Protein AF-A0A7L7LFK6-F1 (afdb_monomer_lite)

pLDDT: mean 87.59, std 14.49, range [43.0, 97.12]

Foldseek 3Di:
DDLVVLCVVQQCLLPFKQFQLVKDWDFPPPPDDDDDDDDDRPTAIDGPSLVVSLVVSCVVDDPPPPLNNLLSVLLSVVVRVVCVVCVVVVRGMDTSVVDDSVSSVVSSVVSD

Structure (mmCIF, N/CA/C/O backbone):
data_AF-A0A7L7LFK6-F1
#
_entry.id   AF-A0A7L7LFK6-F1
#
loop_
_atom_site.group_PDB
_atom_site.id
_atom_site.type_symbol
_atom_site.label_atom_id
_atom_site.label_alt_id
_atom_site.label_comp_id
_atom_site.label_asym_id
_atom_site.label_entity_id
_atom_site.label_seq_id
_atom_site.pdbx_PDB_ins_code
_atom_site.Cartn_x
_atom_site.Cartn_y
_atom_site.Cartn_z
_atom_site.occupancy
_atom_site.B_iso_or_equiv
_atom_site.auth_seq_id
_atom_site.auth_comp_id
_atom_site.auth_asym_id
_atom_site.auth_atom_id
_atom_site.pdbx_PDB_model_num
ATOM 1 N N . MET A 1 1 ? 10.384 3.881 -18.210 1.00 72.25 1 MET A N 1
ATOM 2 C CA . MET A 1 1 ? 9.117 3.119 -18.337 1.00 72.25 1 MET A CA 1
ATOM 3 C C . MET A 1 1 ? 7.963 4.121 -18.245 1.00 72.25 1 MET A C 1
ATOM 5 O O . MET A 1 1 ? 8.217 5.251 -17.837 1.00 72.25 1 MET A O 1
ATOM 9 N N . THR A 1 2 ? 6.731 3.811 -18.657 1.00 89.44 2 THR A N 1
ATOM 10 C CA . THR A 1 2 ? 5.595 4.739 -18.437 1.00 89.44 2 THR A CA 1
ATOM 11 C C . THR A 1 2 ? 4.983 4.542 -17.048 1.00 89.44 2 THR A C 1
ATOM 13 O O . THR A 1 2 ? 5.080 3.458 -16.475 1.00 89.44 2 THR A O 1
ATOM 16 N N . PHE A 1 3 ? 4.313 5.568 -16.505 1.00 92.50 3 PHE A N 1
ATOM 17 C CA . PHE A 1 3 ? 3.578 5.450 -15.236 1.00 92.50 3 PHE A CA 1
ATOM 18 C C . PHE A 1 3 ? 2.625 4.248 -15.243 1.00 92.50 3 PHE A C 1
ATOM 20 O O . PHE A 1 3 ? 2.573 3.490 -14.280 1.00 92.50 3 PHE A O 1
ATOM 27 N N . GLU A 1 4 ? 1.900 4.046 -16.344 1.00 93.94 4 GLU A N 1
ATOM 28 C CA . GLU A 1 4 ? 0.931 2.962 -16.487 1.00 93.94 4 GLU A CA 1
ATOM 29 C C . GLU A 1 4 ? 1.574 1.571 -16.458 1.00 93.94 4 GLU A C 1
ATOM 31 O O . GLU A 1 4 ? 1.029 0.663 -15.826 1.00 93.94 4 GLU A O 1
ATOM 36 N N . GLU A 1 5 ? 2.743 1.409 -17.079 1.00 93.38 5 GLU A N 1
ATOM 37 C CA . GLU A 1 5 ? 3.512 0.161 -17.040 1.00 93.38 5 GLU A CA 1
ATOM 38 C C . GLU A 1 5 ? 3.987 -0.157 -15.618 1.00 93.38 5 GLU A C 1
ATOM 40 O O . GLU A 1 5 ? 3.795 -1.277 -15.139 1.00 93.38 5 GLU A O 1
ATOM 45 N N . ILE A 1 6 ? 4.556 0.830 -14.916 1.00 93.50 6 ILE A N 1
ATOM 46 C CA . ILE A 1 6 ? 5.043 0.650 -13.541 1.00 93.50 6 ILE A CA 1
ATOM 47 C C . ILE A 1 6 ? 3.860 0.386 -12.597 1.00 93.50 6 ILE A C 1
ATOM 49 O O . ILE A 1 6 ? 3.891 -0.547 -11.797 1.00 93.50 6 ILE A O 1
ATOM 53 N N . TYR A 1 7 ? 2.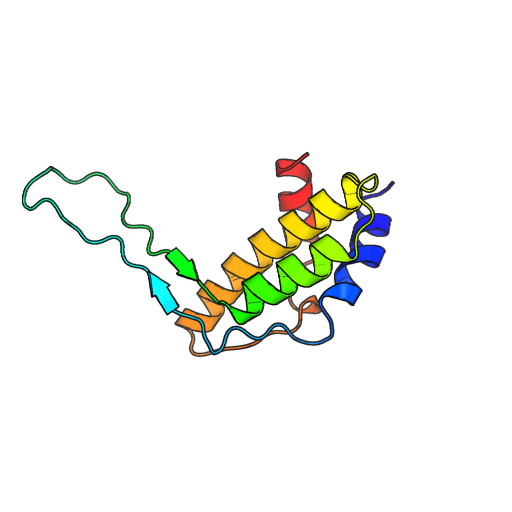780 1.159 -12.719 1.00 94.31 7 TYR A N 1
ATOM 54 C CA . TYR A 1 7 ? 1.563 1.001 -11.922 1.00 94.31 7 TYR A CA 1
ATOM 55 C C . TYR A 1 7 ? 0.961 -0.399 -12.076 1.00 94.31 7 TYR A C 1
ATOM 57 O O . TYR A 1 7 ? 0.677 -1.064 -11.080 1.00 94.31 7 TYR A O 1
ATOM 65 N N . SER A 1 8 ? 0.816 -0.872 -13.317 1.00 94.62 8 SER A N 1
ATOM 66 C CA . SER A 1 8 ? 0.235 -2.189 -13.612 1.00 94.62 8 SER A CA 1
ATOM 67 C C . SER A 1 8 ? 1.126 -3.340 -13.142 1.00 94.62 8 SER A C 1
ATOM 69 O O . SER A 1 8 ? 0.620 -4.417 -12.838 1.00 94.62 8 SER A O 1
ATOM 71 N N . LYS A 1 9 ? 2.443 -3.115 -13.052 1.00 94.06 9 LYS A N 1
ATOM 72 C CA . LYS A 1 9 ? 3.405 -4.066 -12.486 1.00 94.06 9 LYS A CA 1
ATOM 73 C C . LYS A 1 9 ? 3.313 -4.143 -10.959 1.00 94.06 9 LYS A C 1
ATOM 75 O O . LYS A 1 9 ? 3.362 -5.240 -10.412 1.00 94.06 9 LYS A O 1
ATOM 80 N N . ILE A 1 10 ? 3.205 -3.000 -10.274 1.00 95.12 10 ILE A N 1
ATOM 81 C CA . ILE A 1 10 ? 3.315 -2.928 -8.807 1.00 95.12 10 ILE A CA 1
ATOM 82 C C . ILE A 1 10 ? 1.973 -3.128 -8.095 1.00 95.12 10 ILE A C 1
ATOM 84 O O . ILE A 1 10 ? 1.943 -3.782 -7.054 1.00 95.12 10 ILE A O 1
ATOM 88 N N . LEU A 1 11 ? 0.858 -2.620 -8.633 1.00 95.56 11 LEU A N 1
ATOM 89 C CA . LEU A 1 11 ? -0.450 -2.703 -7.967 1.00 95.56 11 LEU A CA 1
ATOM 90 C C . LEU A 1 11 ? -0.843 -4.144 -7.581 1.00 95.56 11 LEU A C 1
ATOM 92 O O . LEU A 1 11 ? -1.235 -4.338 -6.430 1.00 95.56 11 LEU A O 1
ATOM 96 N N . PRO A 1 12 ? -0.712 -5.163 -8.459 1.00 95.50 12 PRO A N 1
ATOM 97 C CA . PRO A 1 12 ? -1.113 -6.529 -8.119 1.00 95.50 12 PRO A CA 1
ATOM 98 C C . PRO A 1 12 ? -0.314 -7.139 -6.960 1.00 95.50 12 PRO A C 1
ATOM 100 O O . PRO A 1 12 ? -0.807 -8.044 -6.292 1.00 95.50 12 PRO A O 1
ATOM 103 N N . LEU A 1 13 ? 0.899 -6.641 -6.692 1.00 95.44 13 LEU A N 1
ATOM 104 C CA . LEU A 1 13 ? 1.738 -7.135 -5.598 1.00 95.44 13 LEU A CA 1
ATOM 105 C C . LEU A 1 13 ? 1.128 -6.826 -4.222 1.00 95.44 13 LEU A C 1
ATOM 107 O O . LEU A 1 13 ? 1.316 -7.583 -3.274 1.00 95.44 13 LEU A O 1
ATOM 111 N N . TRP A 1 14 ? 0.325 -5.764 -4.116 1.00 94.25 14 TRP A N 1
ATOM 112 C CA . TRP A 1 14 ? -0.421 -5.435 -2.897 1.00 94.25 14 TRP A CA 1
ATOM 113 C C . TRP A 1 14 ? -1.565 -6.414 -2.589 1.00 94.25 14 TRP A C 1
ATOM 115 O O . TRP A 1 14 ? -2.172 -6.330 -1.520 1.00 94.25 14 TRP A O 1
ATOM 125 N N . GLY A 1 15 ? -1.837 -7.364 -3.487 1.00 93.44 15 GLY A N 1
ATOM 126 C CA . GLY A 1 15 ? -2.880 -8.367 -3.330 1.00 93.44 15 GLY A CA 1
ATOM 127 C C . GLY A 1 15 ? -4.287 -7.779 -3.392 1.00 93.44 15 GLY A C 1
ATOM 128 O O . GLY A 1 15 ? -4.502 -6.628 -3.766 1.00 93.44 15 GLY A O 1
ATOM 129 N N . ASP A 1 16 ? -5.268 -8.589 -3.006 1.00 93.25 16 ASP A N 1
ATOM 130 C CA . ASP A 1 16 ? -6.672 -8.189 -3.114 1.00 93.25 16 ASP A CA 1
ATOM 131 C C . ASP A 1 16 ? -7.085 -7.217 -2.009 1.00 93.25 16 ASP A C 1
ATOM 133 O O . ASP A 1 16 ? -8.030 -6.455 -2.178 1.00 93.25 16 ASP A O 1
ATOM 137 N N . LYS A 1 17 ? -6.399 -7.232 -0.861 1.00 95.56 17 LYS A N 1
ATOM 138 C CA . LYS A 1 17 ? -6.842 -6.538 0.347 1.00 95.56 17 LYS A CA 1
ATOM 139 C C . LYS A 1 17 ? -5.667 -6.028 1.169 1.00 95.56 17 LYS A C 1
ATOM 141 O O . LYS A 1 17 ? -4.740 -6.773 1.466 1.00 95.56 17 LYS A O 1
ATOM 146 N N . ILE A 1 18 ? -5.788 -4.787 1.622 1.00 95.62 18 ILE A N 1
ATOM 147 C CA . ILE A 1 18 ? -4.918 -4.175 2.621 1.00 95.62 18 ILE A CA 1
ATOM 148 C C . ILE A 1 18 ? -5.627 -4.241 3.973 1.00 95.62 18 ILE A C 1
ATOM 150 O O . ILE A 1 18 ? -6.752 -3.752 4.127 1.00 95.62 18 ILE A O 1
ATOM 154 N N . ASP A 1 19 ? -4.968 -4.867 4.945 1.00 95.62 19 ASP A N 1
ATOM 155 C CA . ASP A 1 19 ? -5.436 -4.998 6.322 1.00 95.62 19 ASP A CA 1
ATOM 156 C C . ASP A 1 19 ? -4.612 -4.107 7.254 1.00 95.62 19 ASP A C 1
ATOM 158 O O . ASP A 1 19 ? -3.385 -4.180 7.288 1.00 95.62 19 ASP A O 1
ATOM 162 N N . PHE A 1 20 ? -5.312 -3.268 8.009 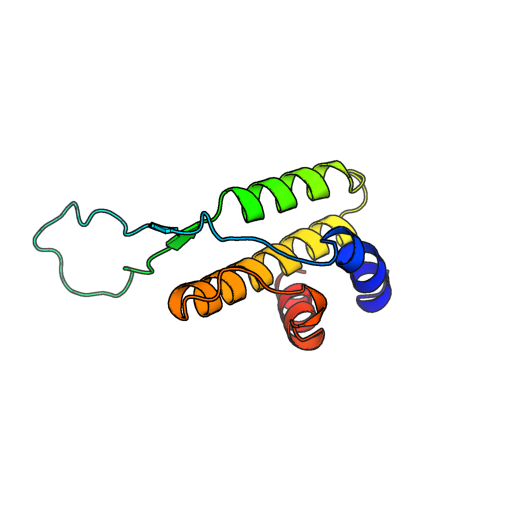1.00 95.81 20 PHE A N 1
ATOM 163 C CA . PHE A 1 20 ? -4.756 -2.369 9.016 1.00 95.81 20 PHE A CA 1
ATOM 164 C C . PHE A 1 20 ? -5.621 -2.380 10.283 1.00 95.81 20 PHE A C 1
ATOM 166 O O . PHE A 1 20 ? -5.756 -1.377 10.985 1.00 95.81 20 PHE A O 1
ATOM 173 N N . SER A 1 21 ? -6.223 -3.532 10.586 1.00 94.31 21 SER A N 1
ATOM 174 C CA . SER A 1 21 ? -6.979 -3.779 11.820 1.00 94.31 21 SER A CA 1
ATOM 175 C C . SER A 1 21 ? -6.157 -3.628 13.099 1.00 94.31 21 SER A C 1
ATOM 177 O O . SER A 1 21 ? -6.711 -3.344 14.158 1.00 94.31 21 SER A O 1
ATOM 179 N N . ASP A 1 22 ? -4.840 -3.759 12.990 1.00 93.06 22 ASP A N 1
ATOM 180 C CA . ASP A 1 22 ? -3.859 -3.487 14.036 1.00 93.06 22 ASP A CA 1
ATOM 181 C C . ASP A 1 22 ? -3.466 -2.001 14.127 1.00 93.06 22 ASP A C 1
ATOM 183 O O . ASP A 1 22 ? -2.552 -1.645 14.873 1.00 93.06 22 ASP A O 1
ATOM 187 N N . GLY A 1 23 ? -4.123 -1.146 13.341 1.00 91.81 23 GLY A N 1
ATOM 188 C CA . GLY A 1 23 ? -3.862 0.278 13.272 1.00 91.81 23 GLY A CA 1
ATOM 189 C C . GLY A 1 23 ? -4.059 0.978 14.615 1.00 91.81 23 GLY A C 1
ATOM 190 O O . GLY A 1 23 ? -4.975 0.670 15.377 1.00 91.81 23 GLY A O 1
ATOM 191 N N . TYR A 1 24 ? -3.213 1.960 14.905 1.00 91.88 24 TYR A N 1
ATOM 192 C CA . TYR A 1 24 ? -3.395 2.862 16.035 1.00 91.88 24 TYR A CA 1
ATOM 193 C C . TYR A 1 24 ? -2.868 4.261 15.726 1.00 91.88 24 TYR A C 1
ATOM 195 O O . TYR A 1 24 ? -2.036 4.473 14.840 1.00 91.88 24 TYR A O 1
ATOM 203 N N . ILE A 1 25 ? -3.381 5.234 16.479 1.00 89.62 25 ILE A N 1
ATOM 204 C CA . ILE A 1 25 ? -2.989 6.634 16.370 1.00 89.62 25 ILE A CA 1
ATOM 205 C C . ILE A 1 25 ? -1.936 6.944 17.437 1.00 89.62 25 ILE A C 1
ATOM 207 O O . ILE A 1 25 ? -2.204 6.885 18.637 1.00 89.62 25 ILE A O 1
ATOM 211 N N . ILE A 1 26 ? -0.730 7.290 16.996 1.00 85.25 26 ILE A N 1
ATOM 212 C CA . ILE A 1 26 ? 0.371 7.750 17.835 1.00 85.25 26 ILE A CA 1
ATOM 213 C C . ILE A 1 26 ? 0.216 9.253 18.037 1.00 85.25 26 ILE A C 1
ATOM 215 O O . ILE A 1 26 ? 0.417 10.053 17.118 1.00 85.25 26 ILE A O 1
ATOM 219 N N . GLN A 1 27 ? -0.104 9.634 19.268 1.00 78.62 27 GLN A N 1
ATOM 220 C CA . GLN A 1 27 ? -0.075 11.025 19.693 1.00 78.62 27 GLN A CA 1
ATOM 221 C C . GLN A 1 27 ? 1.315 11.330 20.256 1.00 78.62 27 GLN A C 1
ATOM 223 O O . GLN A 1 27 ? 1.735 10.666 21.208 1.00 78.62 27 GLN A O 1
ATOM 228 N N . PRO A 1 28 ? 2.061 12.305 19.707 1.00 69.12 28 PRO A N 1
ATOM 229 C CA . PRO A 1 28 ? 3.329 12.696 20.303 1.00 69.12 28 PRO A CA 1
ATOM 230 C C . PRO A 1 28 ? 3.074 13.209 21.729 1.00 69.12 28 PRO A C 1
ATOM 232 O O . PRO A 1 28 ? 2.281 14.132 21.935 1.00 69.12 28 PRO A O 1
ATOM 235 N N . GLU A 1 29 ? 3.728 12.599 22.726 1.00 62.19 29 GLU A N 1
ATOM 236 C CA . GLU A 1 29 ? 3.631 13.029 24.124 1.00 62.19 29 GLU A CA 1
ATOM 237 C C . GLU A 1 29 ? 3.943 14.530 24.214 1.00 62.19 29 GLU A C 1
ATOM 239 O O . GLU A 1 29 ? 5.056 14.969 23.916 1.00 62.19 29 GLU A O 1
ATOM 244 N N . ARG A 1 30 ? 2.972 15.342 24.654 1.00 54.41 30 ARG A N 1
ATOM 245 C CA . ARG A 1 30 ? 3.189 16.767 24.949 1.00 54.41 30 ARG A CA 1
ATOM 246 C C . ARG A 1 30 ? 4.062 16.897 26.200 1.00 54.41 30 ARG A C 1
ATOM 248 O O . ARG A 1 30 ? 3.566 17.211 27.279 1.00 54.41 30 ARG A O 1
ATOM 255 N N . LYS A 1 31 ? 5.368 16.658 26.075 1.00 48.78 31 LYS A N 1
ATOM 256 C CA . LYS A 1 31 ? 6.322 16.711 27.197 1.00 48.78 31 LYS A CA 1
ATOM 257 C C . LYS A 1 31 ? 6.623 18.117 27.725 1.00 48.78 31 LYS A C 1
ATOM 259 O O . LYS A 1 31 ? 7.306 18.236 28.734 1.00 48.78 31 LYS A O 1
ATOM 264 N N . TYR A 1 32 ? 6.053 19.173 27.145 1.00 50.91 32 TYR A N 1
ATOM 265 C CA . TYR A 1 32 ? 6.248 20.536 27.637 1.00 50.91 32 TYR A CA 1
ATOM 266 C C . TYR A 1 32 ? 4.914 21.268 27.804 1.00 50.91 32 TYR A C 1
ATOM 268 O O . TYR A 1 32 ? 4.326 21.790 26.856 1.00 50.91 32 TYR A O 1
ATOM 276 N N . LYS A 1 33 ? 4.437 21.317 29.056 1.00 49.78 33 LYS A N 1
ATOM 277 C CA . LYS A 1 33 ? 3.464 22.317 29.508 1.00 49.78 33 LYS A CA 1
ATOM 278 C C . LYS A 1 33 ? 4.063 23.706 29.232 1.00 49.78 33 LYS A C 1
ATOM 280 O O . LYS A 1 33 ? 5.153 23.999 29.707 1.00 49.78 33 LYS A O 1
ATOM 285 N N . ASN A 1 34 ? 3.316 24.553 28.524 1.00 50.88 34 ASN A N 1
ATOM 286 C CA . ASN A 1 34 ? 3.525 26.004 28.385 1.00 50.88 34 ASN A CA 1
ATOM 287 C C . ASN A 1 34 ? 4.528 26.514 27.332 1.00 50.88 34 ASN A C 1
ATOM 289 O O . ASN A 1 34 ? 5.263 27.461 27.603 1.00 50.88 34 ASN A O 1
ATOM 293 N N . LEU A 1 35 ? 4.476 26.019 26.092 1.00 51.81 35 LEU A N 1
ATOM 294 C CA . LEU A 1 35 ? 4.954 26.803 24.944 1.00 51.81 35 LEU A CA 1
ATOM 295 C C . LEU A 1 35 ? 3.817 27.043 23.942 1.00 51.81 35 LEU A C 1
ATOM 297 O O . LEU A 1 35 ? 2.978 26.181 23.692 1.00 51.81 35 LEU A O 1
ATOM 301 N N . LYS A 1 36 ? 3.741 28.295 23.485 1.00 44.19 36 LYS A N 1
ATOM 302 C CA . LYS A 1 36 ? 2.647 28.913 22.727 1.00 44.19 36 LYS A CA 1
ATOM 303 C C . LYS A 1 36 ? 2.238 28.101 21.488 1.00 44.19 36 LYS A C 1
ATOM 305 O O . LYS A 1 36 ? 3.077 27.546 20.793 1.00 44.19 36 LYS A O 1
ATOM 310 N N . LYS A 1 37 ? 0.927 28.120 21.207 1.00 58.16 37 LYS A N 1
ATOM 311 C CA . LYS A 1 37 ? 0.257 27.628 19.990 1.00 58.16 37 LYS A CA 1
ATOM 312 C C . LYS A 1 37 ? 1.063 27.912 18.715 1.00 58.16 37 LYS A C 1
ATOM 314 O O . LYS A 1 37 ? 1.067 29.067 18.311 1.00 58.16 37 LYS A O 1
ATOM 319 N N . VAL A 1 38 ? 1.582 26.872 18.054 1.00 43.00 38 VAL A N 1
ATOM 320 C CA . VAL A 1 38 ? 1.659 26.744 16.583 1.00 43.00 38 VAL A CA 1
ATOM 321 C C . VAL A 1 38 ? 1.670 25.240 16.233 1.00 43.00 38 VAL A C 1
ATOM 323 O O . VAL A 1 38 ? 2.648 24.545 16.463 1.00 43.00 38 VAL A O 1
ATOM 326 N N . THR A 1 39 ? 0.507 24.741 15.806 1.00 46.66 39 THR A N 1
ATOM 327 C CA . THR A 1 39 ? 0.273 23.664 14.816 1.00 46.66 39 THR A CA 1
ATOM 328 C C . THR A 1 39 ? 1.387 22.642 14.530 1.00 46.66 39 THR A C 1
ATOM 330 O O . THR A 1 39 ? 2.046 22.765 13.509 1.00 46.66 39 THR A O 1
ATOM 333 N N . ASP A 1 40 ? 1.519 21.584 15.338 1.00 46.88 40 ASP A N 1
ATOM 334 C CA . ASP A 1 40 ? 2.148 20.330 14.866 1.00 46.88 40 ASP A CA 1
ATOM 335 C C . ASP A 1 40 ? 1.773 19.086 15.698 1.00 46.88 40 ASP A C 1
ATOM 337 O O . ASP A 1 40 ? 2.564 18.171 15.903 1.00 46.88 40 ASP A O 1
ATOM 341 N N . SER A 1 41 ? 0.526 18.998 16.182 1.00 50.84 41 SER A N 1
ATOM 342 C CA . SER A 1 41 ? -0.005 17.711 16.667 1.00 50.84 41 SER A CA 1
ATOM 343 C C . SER A 1 41 ? -0.683 16.960 15.524 1.00 50.84 41 SER A C 1
ATOM 345 O O . SER A 1 41 ? -1.888 16.704 15.564 1.00 50.84 41 SER A O 1
ATOM 347 N N . LYS A 1 42 ? 0.063 16.663 14.455 1.00 65.50 42 LYS A N 1
ATOM 348 C CA . LYS A 1 42 ? -0.410 15.657 13.505 1.00 65.50 42 LYS A CA 1
ATOM 349 C C . LYS A 1 42 ? -0.213 14.306 14.167 1.00 65.50 42 LYS A C 1
ATOM 351 O O . LYS A 1 42 ? 0.862 13.729 14.122 1.00 65.50 42 LYS A O 1
ATOM 356 N N . ASP A 1 43 ? -1.269 13.857 14.826 1.00 75.50 43 ASP A N 1
ATOM 357 C CA . ASP A 1 43 ? -1.483 12.467 15.192 1.00 75.50 43 ASP A CA 1
ATOM 358 C C . ASP A 1 43 ? -1.042 11.567 14.022 1.00 75.50 43 ASP A C 1
ATOM 360 O O . ASP A 1 43 ? -1.491 11.766 12.883 1.00 75.50 43 ASP A O 1
ATOM 364 N N . TYR A 1 44 ? -0.120 10.638 14.283 1.00 83.75 44 TYR A N 1
ATOM 365 C CA . TYR A 1 44 ? 0.423 9.729 13.273 1.00 83.75 44 TYR A CA 1
ATOM 366 C C . TYR A 1 44 ? -0.380 8.437 13.271 1.00 83.75 44 TYR A C 1
ATOM 368 O O . TYR A 1 44 ? -0.681 7.897 14.328 1.00 83.75 44 TYR A O 1
ATOM 376 N N . PHE A 1 45 ? -0.714 7.925 12.093 1.00 91.00 45 PHE A N 1
ATOM 377 C CA . PHE A 1 45 ? -1.315 6.603 11.965 1.00 91.00 45 PHE A CA 1
ATOM 378 C C . PHE A 1 45 ? -0.213 5.574 11.731 1.00 91.00 45 PHE A C 1
ATOM 380 O O . PHE A 1 45 ? 0.687 5.809 10.924 1.00 91.00 45 PHE A O 1
ATOM 387 N N . TYR A 1 46 ? -0.280 4.454 12.439 1.00 92.25 46 TY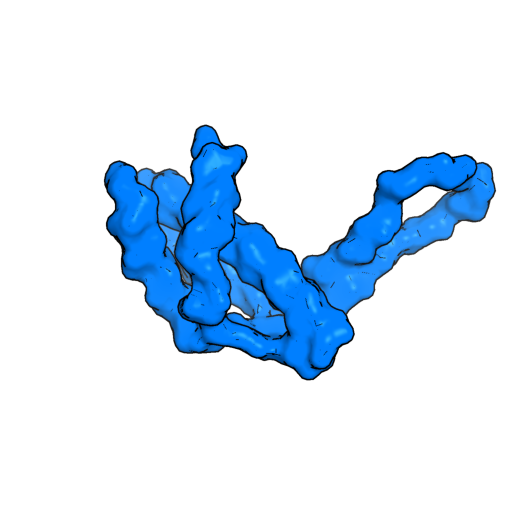R A N 1
ATOM 388 C CA . TYR A 1 46 ? 0.622 3.333 12.235 1.00 92.25 46 TYR A CA 1
ATOM 389 C C . TYR A 1 46 ? -0.161 2.025 12.234 1.00 92.25 46 TYR A C 1
ATOM 391 O O . TYR A 1 46 ? -0.988 1.798 13.110 1.00 92.25 46 TYR A O 1
ATOM 399 N N . SER A 1 47 ? 0.154 1.158 11.276 1.00 95.19 47 SER A N 1
ATOM 400 C CA . SER A 1 47 ? -0.253 -0.245 11.233 1.00 95.19 47 SER A CA 1
ATOM 401 C C . SER A 1 47 ? 0.987 -1.080 10.933 1.00 95.19 47 SER A C 1
ATOM 403 O O . SER A 1 47 ? 1.727 -0.805 9.977 1.00 95.19 47 SER A O 1
ATOM 405 N N . LYS A 1 48 ? 1.228 -2.095 11.762 1.00 94.12 48 LYS A N 1
ATOM 406 C CA . LYS A 1 48 ? 2.326 -3.041 11.581 1.00 94.12 48 LYS A CA 1
ATOM 407 C C . LYS A 1 48 ? 2.042 -3.954 10.392 1.00 94.12 48 LYS A C 1
ATOM 409 O O . LYS A 1 48 ? 2.967 -4.213 9.632 1.00 94.12 48 LYS A O 1
ATOM 414 N N . ASN A 1 49 ? 0.796 -4.381 10.187 1.00 94.94 49 ASN A N 1
ATOM 415 C CA . ASN A 1 49 ? 0.398 -5.191 9.033 1.00 94.94 49 ASN A CA 1
ATOM 416 C C . ASN A 1 49 ? 0.704 -4.473 7.713 1.00 94.94 49 ASN A C 1
ATOM 418 O O . ASN A 1 49 ? 1.425 -5.019 6.878 1.00 94.94 49 ASN A O 1
ATOM 422 N N . LEU A 1 50 ? 0.257 -3.222 7.567 1.00 94.44 50 LEU A N 1
ATOM 423 C CA . LEU A 1 50 ? 0.521 -2.413 6.375 1.00 94.44 50 LEU A CA 1
ATOM 424 C C . LEU A 1 50 ? 2.024 -2.151 6.170 1.00 94.44 50 LEU A C 1
ATOM 426 O O . LEU A 1 50 ? 2.528 -2.242 5.053 1.00 94.44 50 LEU A O 1
ATOM 430 N N . SER A 1 51 ? 2.759 -1.860 7.247 1.00 94.31 51 SER A N 1
ATOM 431 C CA . SER A 1 51 ? 4.210 -1.625 7.170 1.00 94.31 51 SER A CA 1
ATOM 432 C C . SER A 1 51 ? 4.985 -2.890 6.786 1.00 94.31 51 SER A C 1
ATOM 434 O O . SER A 1 51 ? 5.887 -2.837 5.958 1.00 94.31 51 SER A O 1
ATOM 436 N N . ASN A 1 52 ? 4.618 -4.043 7.350 1.00 94.69 52 ASN A N 1
ATOM 437 C CA . ASN A 1 52 ? 5.236 -5.325 7.017 1.00 94.69 52 ASN A CA 1
ATOM 438 C C . ASN A 1 52 ? 4.944 -5.735 5.575 1.00 94.69 52 ASN A C 1
ATOM 440 O O . ASN A 1 52 ? 5.823 -6.282 4.916 1.00 94.69 52 ASN A O 1
ATOM 444 N N . GLN A 1 53 ? 3.730 -5.466 5.089 1.00 95.38 53 GLN A N 1
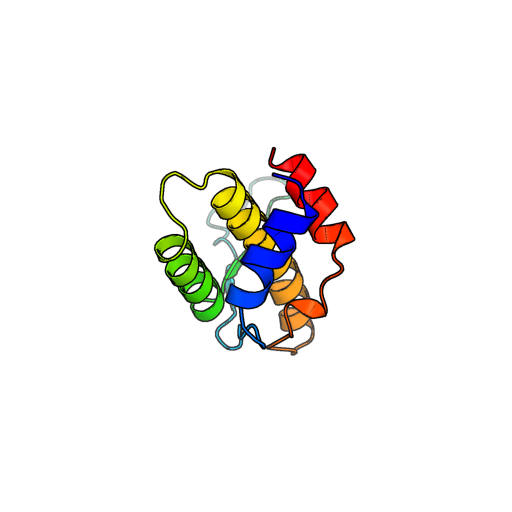ATOM 445 C CA . GLN A 1 53 ? 3.378 -5.706 3.697 1.00 95.38 53 GLN A CA 1
ATOM 446 C C . GLN A 1 53 ? 4.273 -4.884 2.766 1.00 95.38 53 GLN A C 1
ATOM 448 O O . GLN A 1 53 ? 4.845 -5.441 1.838 1.00 95.38 53 GLN A O 1
ATOM 453 N N . TRP A 1 54 ? 4.461 -3.593 3.051 1.00 95.50 54 TRP A N 1
ATOM 454 C CA . TRP A 1 54 ? 5.382 -2.749 2.290 1.00 95.50 54 TRP A CA 1
ATOM 455 C C . TRP A 1 54 ? 6.818 -3.297 2.286 1.00 95.50 54 TRP A C 1
ATOM 457 O O . TRP A 1 54 ? 7.372 -3.489 1.206 1.00 95.50 54 TRP A O 1
ATOM 467 N N . ASN A 1 55 ? 7.378 -3.631 3.454 1.00 93.94 55 ASN A N 1
ATOM 468 C CA . ASN A 1 55 ? 8.730 -4.200 3.558 1.00 93.94 55 ASN A CA 1
ATOM 469 C C . ASN A 1 55 ? 8.874 -5.489 2.726 1.00 93.94 55 ASN A C 1
ATOM 471 O O . ASN A 1 55 ? 9.833 -5.652 1.980 1.00 93.94 55 ASN A O 1
ATOM 475 N N . ALA A 1 56 ? 7.887 -6.388 2.802 1.00 94.50 56 ALA A N 1
ATOM 476 C CA . ALA A 1 56 ? 7.901 -7.643 2.052 1.00 94.50 56 ALA A CA 1
ATOM 477 C C . ALA A 1 56 ? 7.815 -7.436 0.530 1.00 94.50 56 ALA A C 1
ATOM 479 O O . ALA A 1 56 ? 8.297 -8.274 -0.231 1.00 94.50 56 ALA A O 1
ATOM 480 N N . LEU A 1 57 ? 7.183 -6.351 0.072 1.00 94.62 57 LEU A N 1
ATOM 481 C CA . LEU A 1 57 ? 7.143 -5.985 -1.344 1.00 94.62 57 LEU A CA 1
ATOM 482 C C . LEU A 1 57 ? 8.426 -5.295 -1.797 1.00 94.62 57 LEU A C 1
ATOM 484 O O . LEU A 1 57 ? 8.864 -5.515 -2.923 1.00 94.62 57 LEU A O 1
ATOM 488 N N . GLU A 1 58 ? 9.046 -4.498 -0.931 1.00 93.50 58 GLU A N 1
ATOM 489 C CA . GLU A 1 58 ? 10.326 -3.853 -1.220 1.00 93.50 58 GLU A CA 1
ATOM 490 C C . GLU A 1 58 ? 11.425 -4.895 -1.472 1.00 93.50 58 GLU A C 1
ATOM 492 O O . GLU A 1 58 ? 12.196 -4.750 -2.420 1.00 93.50 58 GLU A O 1
ATOM 497 N N . GLU A 1 59 ? 11.426 -5.993 -0.710 1.00 92.25 59 GLU A N 1
ATOM 498 C CA . GLU A 1 59 ? 12.331 -7.135 -0.909 1.00 92.25 59 GLU A CA 1
ATOM 499 C C . GLU A 1 59 ? 12.088 -7.896 -2.228 1.00 92.25 59 GLU A C 1
ATOM 501 O O . GLU A 1 59 ? 12.999 -8.545 -2.743 1.00 92.25 59 GLU A O 1
ATOM 50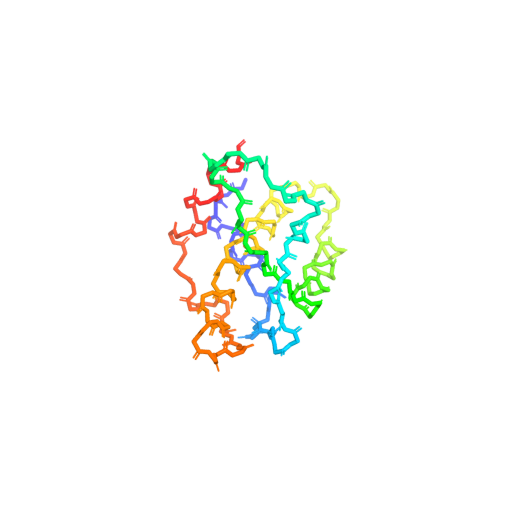6 N N . GLN A 1 60 ? 10.878 -7.828 -2.797 1.00 92.00 60 GLN A N 1
ATOM 507 C CA . GLN A 1 60 ? 10.537 -8.496 -4.064 1.00 92.00 60 GLN A CA 1
ATOM 508 C C . GLN A 1 60 ? 10.921 -7.675 -5.299 1.00 92.00 60 GLN A C 1
ATOM 510 O O . GLN A 1 60 ? 11.074 -8.234 -6.388 1.00 92.00 60 GLN A O 1
ATOM 515 N N . ILE A 1 61 ? 11.056 -6.355 -5.155 1.00 90.44 61 ILE A N 1
ATOM 516 C CA . ILE A 1 61 ? 11.447 -5.469 -6.250 1.00 90.44 61 ILE A CA 1
ATOM 517 C C . ILE A 1 61 ? 12.974 -5.439 -6.339 1.00 90.44 61 ILE A C 1
ATOM 519 O O . ILE A 1 61 ? 13.669 -5.115 -5.371 1.00 90.44 61 ILE A O 1
ATOM 523 N N . ALA A 1 62 ? 13.489 -5.746 -7.532 1.00 85.31 62 ALA A N 1
ATOM 524 C CA . ALA A 1 62 ? 14.919 -5.750 -7.812 1.00 85.31 62 ALA A CA 1
ATOM 525 C C . ALA A 1 62 ? 15.585 -4.426 -7.390 1.00 85.31 62 ALA A C 1
ATOM 527 O O . ALA A 1 62 ? 14.992 -3.350 -7.501 1.00 85.31 62 ALA A O 1
ATOM 528 N N . GLU A 1 63 ? 16.813 -4.501 -6.873 1.00 83.31 63 GLU A N 1
ATOM 529 C CA . GLU A 1 63 ? 17.533 -3.325 -6.361 1.00 83.31 63 GLU A CA 1
ATOM 530 C C . GLU A 1 63 ? 17.803 -2.257 -7.424 1.00 83.31 63 GLU A C 1
ATOM 532 O O . GLU A 1 63 ? 17.860 -1.072 -7.100 1.00 83.31 63 GLU A O 1
ATOM 537 N N . ASP A 1 64 ? 17.920 -2.663 -8.684 1.00 88.12 64 ASP A N 1
ATOM 538 C CA . ASP A 1 64 ? 18.127 -1.795 -9.840 1.00 88.12 64 ASP A CA 1
ATOM 539 C C . ASP A 1 64 ? 16.825 -1.206 -10.416 1.00 88.12 64 ASP A C 1
ATOM 541 O O . ASP A 1 64 ? 16.878 -0.272 -11.220 1.00 88.12 64 ASP A O 1
ATOM 545 N N . ASP A 1 65 ? 15.651 -1.673 -9.973 1.00 90.62 65 ASP A N 1
ATOM 546 C CA . ASP A 1 65 ? 14.344 -1.147 -10.383 1.00 90.62 65 ASP A CA 1
ATOM 547 C C . ASP A 1 65 ? 13.931 0.073 -9.541 1.00 90.62 65 ASP A C 1
ATOM 549 O O . ASP A 1 65 ? 13.014 0.035 -8.711 1.00 90.62 65 ASP A O 1
ATOM 553 N N . ALA A 1 66 ? 14.635 1.186 -9.757 1.00 91.69 66 ALA A N 1
ATOM 554 C CA . ALA A 1 66 ? 14.386 2.447 -9.059 1.00 91.69 66 ALA A CA 1
ATOM 555 C C . ALA A 1 66 ? 12.954 2.976 -9.276 1.00 91.69 66 ALA A C 1
ATOM 557 O O . ALA A 1 66 ? 12.329 3.473 -8.338 1.00 91.69 66 ALA A O 1
ATOM 558 N N . GLU A 1 67 ? 12.417 2.841 -10.494 1.00 93.06 67 GLU A N 1
ATOM 559 C CA . GLU A 1 67 ? 11.064 3.291 -10.844 1.00 93.06 67 GLU A CA 1
ATOM 560 C C . GLU A 1 67 ? 9.991 2.451 -10.122 1.00 93.06 67 GLU A C 1
ATOM 562 O O . GLU A 1 67 ? 9.036 3.004 -9.567 1.00 93.06 67 GLU A O 1
ATOM 567 N N . GLY A 1 68 ? 10.169 1.126 -10.047 1.00 94.06 68 GLY A N 1
ATOM 568 C CA . GLY A 1 68 ? 9.298 0.225 -9.290 1.00 94.06 68 GLY A CA 1
ATOM 569 C C . GLY A 1 68 ? 9.306 0.509 -7.787 1.00 94.06 68 GLY A C 1
ATOM 570 O O . GLY A 1 68 ? 8.241 0.568 -7.166 1.00 94.06 68 GLY A O 1
ATOM 571 N N . ARG A 1 69 ? 10.483 0.764 -7.201 1.00 94.38 69 ARG A N 1
ATOM 572 C CA . ARG A 1 69 ? 10.613 1.154 -5.783 1.00 94.38 69 ARG A CA 1
ATOM 573 C C . ARG A 1 69 ? 9.942 2.492 -5.491 1.00 94.38 69 ARG A C 1
ATOM 575 O O . ARG A 1 69 ? 9.227 2.615 -4.496 1.00 94.38 69 ARG A O 1
ATOM 582 N N . LEU A 1 70 ? 10.105 3.472 -6.382 1.00 94.75 70 LEU A N 1
ATOM 583 C CA . LEU A 1 70 ? 9.433 4.766 -6.269 1.00 94.75 70 LEU A CA 1
ATOM 584 C C . LEU A 1 70 ? 7.906 4.614 -6.311 1.00 94.75 70 LEU A C 1
ATOM 586 O O . LEU A 1 70 ? 7.194 5.248 -5.529 1.00 94.75 70 LEU A O 1
ATOM 590 N N . MET A 1 71 ? 7.393 3.750 -7.190 1.00 96.19 71 MET A N 1
ATOM 591 C CA . MET A 1 71 ? 5.962 3.452 -7.266 1.00 96.19 71 MET A CA 1
ATOM 592 C C . MET A 1 71 ? 5.457 2.759 -6.002 1.00 96.19 71 MET A C 1
ATOM 594 O O . MET A 1 71 ? 4.423 3.155 -5.466 1.00 96.19 71 MET A O 1
ATOM 598 N N . LEU A 1 72 ? 6.192 1.766 -5.494 1.00 96.44 72 LEU A N 1
ATOM 599 C CA . LEU A 1 72 ? 5.852 1.080 -4.250 1.00 96.44 72 LEU A CA 1
ATOM 600 C C . LEU A 1 72 ? 5.759 2.069 -3.081 1.00 96.44 72 LEU A C 1
ATOM 602 O O . LEU A 1 72 ? 4.772 2.064 -2.344 1.00 96.44 72 LEU A O 1
ATOM 606 N N . TRP A 1 73 ? 6.751 2.951 -2.948 1.00 95.88 73 TRP A N 1
ATOM 607 C CA . TRP A 1 73 ? 6.759 4.007 -1.938 1.00 95.88 73 TRP A CA 1
ATOM 608 C C . TRP A 1 73 ? 5.574 4.966 -2.093 1.00 95.88 73 TRP A C 1
ATOM 610 O O . TRP A 1 73 ? 4.885 5.279 -1.122 1.00 95.88 73 TRP A O 1
ATOM 620 N N . THR A 1 74 ? 5.292 5.391 -3.324 1.00 96.38 74 THR A N 1
ATOM 621 C CA . THR A 1 74 ? 4.155 6.266 -3.639 1.00 96.38 74 THR A CA 1
ATOM 622 C C . THR A 1 74 ? 2.831 5.618 -3.233 1.00 96.38 74 THR A C 1
ATOM 624 O O . THR A 1 74 ? 2.025 6.240 -2.539 1.00 96.38 74 THR A O 1
ATOM 627 N N . MET A 1 75 ? 2.612 4.354 -3.609 1.00 97.12 75 MET A N 1
ATOM 628 C CA . MET A 1 75 ? 1.420 3.601 -3.218 1.00 97.12 75 MET A CA 1
ATOM 629 C C . MET A 1 75 ? 1.321 3.472 -1.701 1.00 97.12 75 MET A C 1
ATOM 631 O O . MET A 1 75 ? 0.259 3.736 -1.147 1.00 97.12 75 MET A O 1
ATOM 635 N N . PHE A 1 76 ? 2.421 3.160 -1.010 1.00 96.56 76 PHE A N 1
ATOM 636 C CA . PHE A 1 76 ? 2.437 3.079 0.450 1.00 96.56 76 PHE A CA 1
ATOM 637 C C . PHE A 1 76 ? 2.015 4.399 1.109 1.00 96.56 76 PHE A C 1
ATOM 639 O O . PHE A 1 76 ? 1.177 4.389 2.011 1.00 96.56 76 PHE A O 1
ATOM 646 N N . GLN A 1 77 ? 2.527 5.542 0.640 1.00 95.00 77 GLN A N 1
ATOM 647 C CA . GLN A 1 77 ? 2.130 6.859 1.150 1.00 95.00 77 GLN A CA 1
ATOM 648 C C . GLN A 1 77 ? 0.625 7.107 0.990 1.00 95.00 77 GLN A C 1
ATOM 650 O O . GLN A 1 77 ? -0.034 7.540 1.938 1.00 95.00 77 GLN A O 1
ATOM 655 N N . VAL A 1 78 ? 0.078 6.829 -0.195 1.00 96.44 78 VAL A N 1
ATOM 656 C CA . VAL A 1 78 ? -1.353 7.009 -0.478 1.00 96.44 78 VAL A CA 1
ATOM 657 C C . VAL A 1 78 ? -2.188 6.037 0.362 1.00 96.44 78 VAL A C 1
ATOM 659 O O . VAL A 1 78 ? -3.141 6.442 1.030 1.00 96.44 78 VAL A O 1
ATOM 662 N N . PHE A 1 79 ? -1.797 4.765 0.424 1.00 96.44 79 PHE A N 1
ATOM 663 C CA . PHE A 1 79 ? -2.489 3.738 1.200 1.00 96.44 79 PHE A CA 1
ATOM 664 C C . PHE A 1 79 ? -2.480 4.032 2.695 1.00 96.44 79 PHE A C 1
ATOM 666 O O . PHE A 1 79 ? -3.511 3.856 3.333 1.00 96.44 79 PHE A O 1
ATOM 673 N N . GLN A 1 80 ? -1.391 4.563 3.253 1.00 94.62 80 GLN A N 1
ATOM 674 C CA . GLN A 1 80 ? -1.343 5.021 4.646 1.00 94.62 80 GLN A CA 1
ATOM 675 C C . GLN A 1 80 ? -2.349 6.147 4.924 1.00 94.62 80 GLN A C 1
ATOM 677 O O . GLN A 1 80 ? -3.033 6.141 5.950 1.00 94.62 80 GLN A O 1
ATOM 682 N N . GLN A 1 81 ? -2.491 7.107 4.004 1.00 93.88 81 GLN A N 1
ATOM 683 C CA . GLN A 1 81 ? -3.466 8.193 4.150 1.00 93.88 81 GLN A CA 1
ATOM 684 C C . GLN A 1 81 ? -4.908 7.675 4.117 1.00 93.88 81 GLN A C 1
ATOM 686 O O . GLN A 1 81 ? -5.740 8.110 4.919 1.00 93.88 81 GLN A O 1
ATOM 691 N N . HIS A 1 82 ? -5.212 6.739 3.216 1.00 95.62 82 HIS A N 1
ATOM 692 C CA . HIS A 1 82 ? -6.536 6.118 3.126 1.00 95.62 82 HIS A CA 1
ATOM 693 C C . HIS A 1 82 ? -6.822 5.172 4.290 1.00 95.62 82 HIS A C 1
ATOM 695 O O . HIS A 1 82 ? -7.919 5.222 4.844 1.00 95.62 82 HIS A O 1
ATOM 701 N N . ALA A 1 83 ? -5.835 4.386 4.720 1.00 95.50 83 ALA A N 1
ATOM 702 C CA . ALA A 1 83 ? -5.924 3.523 5.893 1.00 95.50 83 ALA A CA 1
ATOM 703 C C . ALA A 1 83 ? -6.279 4.340 7.135 1.00 95.50 83 ALA A C 1
ATOM 705 O O . ALA A 1 83 ? -7.239 4.008 7.821 1.00 95.50 83 ALA A O 1
ATOM 706 N N . ARG A 1 84 ? -5.611 5.479 7.360 1.00 94.62 84 ARG A N 1
ATOM 707 C CA . ARG A 1 84 ? -5.971 6.406 8.440 1.00 94.62 84 ARG A CA 1
ATOM 708 C C . ARG A 1 84 ? -7.426 6.871 8.350 1.00 94.62 84 ARG A C 1
ATOM 710 O O . ARG A 1 84 ? -8.160 6.757 9.328 1.00 94.62 84 ARG A O 1
ATOM 717 N N . LYS A 1 85 ? -7.845 7.410 7.197 1.00 94.12 85 LYS A N 1
ATOM 718 C CA . LYS A 1 85 ? -9.213 7.933 7.008 1.00 94.12 85 LYS A CA 1
ATOM 719 C C . LYS A 1 85 ? -10.265 6.854 7.270 1.00 94.12 85 LYS A C 1
ATOM 721 O O . LYS A 1 85 ? -11.268 7.121 7.922 1.00 94.12 85 LYS A O 1
ATOM 726 N N . LYS A 1 86 ? -10.032 5.638 6.773 1.00 95.12 86 LYS A N 1
ATOM 727 C CA . LYS A 1 86 ? -10.928 4.495 6.968 1.00 95.12 86 LYS A CA 1
ATOM 728 C C . LYS A 1 86 ? -10.909 3.990 8.409 1.00 95.12 86 LYS A C 1
ATOM 730 O O . LYS A 1 86 ? -11.970 3.713 8.960 1.00 95.12 86 LYS A O 1
ATOM 735 N N . PHE A 1 87 ? -9.746 3.964 9.050 1.00 94.56 87 PHE A N 1
ATOM 736 C CA . PHE A 1 87 ? -9.607 3.600 10.457 1.00 94.56 87 PHE A CA 1
ATOM 737 C C . PHE A 1 87 ? -10.418 4.536 11.363 1.00 94.56 87 PHE A C 1
ATOM 739 O O . PHE A 1 87 ? -11.173 4.068 12.211 1.00 94.56 87 PHE A O 1
ATOM 746 N N . GLU A 1 88 ? -10.360 5.851 11.119 1.00 92.31 88 GLU A N 1
ATOM 747 C CA . GLU A 1 88 ? -11.188 6.854 11.812 1.00 92.31 88 GLU A CA 1
ATOM 748 C C . GLU A 1 88 ? -12.705 6.631 11.592 1.00 92.31 88 GLU A C 1
ATOM 750 O O . GLU A 1 88 ? -13.521 7.043 12.415 1.00 92.31 88 GLU A O 1
ATOM 755 N N . GLN A 1 89 ? -13.093 5.930 10.520 1.00 95.06 89 GLN A N 1
ATOM 756 C CA . GLN A 1 89 ? -14.471 5.524 10.206 1.00 95.06 89 GLN A CA 1
ATOM 757 C C . GLN A 1 89 ? -14.830 4.114 10.720 1.00 95.06 89 GLN A C 1
ATOM 759 O O . GLN A 1 89 ? -15.900 3.603 10.389 1.00 95.06 89 GLN A O 1
ATOM 764 N N . ASN A 1 90 ? -13.968 3.472 11.519 1.00 93.69 90 ASN A N 1
ATOM 765 C CA . ASN A 1 90 ? -14.075 2.065 11.943 1.00 93.69 90 ASN A CA 1
ATOM 766 C C . ASN A 1 90 ? -14.067 1.045 10.786 1.00 93.69 90 ASN A C 1
ATOM 768 O O . ASN A 1 90 ? -14.536 -0.084 10.936 1.00 93.69 90 ASN A O 1
ATOM 772 N N . VAL A 1 91 ? -13.516 1.417 9.631 1.00 95.62 91 VAL A N 1
ATOM 773 C CA . VAL A 1 91 ? -13.254 0.508 8.513 1.00 95.62 91 VAL A CA 1
ATOM 774 C C . VAL A 1 91 ? -11.788 0.106 8.575 1.00 95.62 91 VAL A C 1
ATOM 776 O O . VAL A 1 91 ? -10.908 0.939 8.412 1.00 95.62 91 VAL A O 1
ATOM 779 N N . LEU A 1 92 ? -11.517 -1.175 8.808 1.00 95.56 92 LEU A N 1
ATOM 780 C CA . LEU A 1 92 ? -10.167 -1.664 9.120 1.00 95.56 92 LEU A CA 1
ATOM 781 C C . LEU A 1 92 ? -9.406 -2.228 7.916 1.00 95.56 92 LEU A C 1
ATOM 783 O O . LEU A 1 92 ? -8.278 -2.696 8.053 1.00 95.56 92 LEU A O 1
ATOM 787 N N . THR A 1 93 ? -10.047 -2.251 6.746 1.00 96.56 93 THR A N 1
ATOM 788 C CA . THR A 1 93 ? -9.506 -2.888 5.545 1.00 96.56 93 THR A CA 1
ATOM 789 C C . THR A 1 93 ? -10.041 -2.234 4.270 1.00 96.56 93 THR A C 1
ATOM 791 O O . THR A 1 93 ? -11.167 -1.734 4.282 1.00 96.56 93 THR A O 1
ATOM 794 N N . PHE A 1 94 ? -9.301 -2.289 3.161 1.00 96.81 94 PHE A N 1
ATOM 795 C CA . PHE A 1 94 ? -9.793 -1.882 1.833 1.00 96.81 94 PHE A CA 1
ATOM 796 C C . PHE A 1 94 ? -9.083 -2.630 0.698 1.00 96.81 94 PHE A C 1
ATOM 798 O O . PHE A 1 94 ? -8.026 -3.218 0.922 1.00 96.81 94 PHE A O 1
ATOM 805 N N . LEU A 1 95 ? -9.655 -2.619 -0.508 1.00 96.50 95 LEU A N 1
ATOM 806 C CA . LEU A 1 95 ? -9.008 -3.180 -1.702 1.00 96.50 95 LEU A CA 1
ATOM 807 C C . LEU A 1 95 ? -8.088 -2.121 -2.342 1.00 96.50 95 LEU A C 1
ATOM 809 O O . LEU A 1 95 ? -8.563 -1.005 -2.561 1.00 96.50 95 LEU A O 1
ATOM 813 N N . PRO A 1 96 ? -6.826 -2.418 -2.718 1.00 94.56 96 PRO A N 1
ATOM 814 C CA . PRO A 1 96 ? -5.935 -1.439 -3.361 1.00 94.56 96 PRO A CA 1
ATOM 815 C C . PRO A 1 96 ? -6.556 -0.731 -4.573 1.00 94.56 96 PRO A C 1
ATOM 817 O O . PRO A 1 96 ? -6.351 0.464 -4.772 1.00 94.56 96 PRO A O 1
ATOM 820 N N . GLY A 1 97 ? -7.367 -1.458 -5.350 1.00 92.88 97 GLY A N 1
ATOM 821 C CA . GLY A 1 97 ? -8.072 -0.934 -6.523 1.00 92.88 97 GLY A CA 1
ATOM 822 C C . GLY A 1 97 ? -9.218 0.041 -6.223 1.00 92.88 97 GLY A C 1
ATOM 823 O O . GLY A 1 97 ? -9.730 0.659 -7.150 1.00 92.88 97 GLY A O 1
ATOM 824 N N . GLU A 1 98 ? -9.627 0.212 -4.960 1.00 93.12 98 GLU A N 1
ATOM 825 C CA . GLU A 1 98 ? -10.575 1.270 -4.569 1.00 93.12 98 GLU A CA 1
ATOM 826 C C . GLU A 1 98 ? -9.946 2.668 -4.630 1.00 93.12 98 GLU A C 1
ATOM 828 O O . GLU A 1 98 ? -10.666 3.667 -4.665 1.00 93.12 98 GLU A O 1
ATOM 833 N N . ILE A 1 99 ? -8.614 2.753 -4.616 1.00 94.62 99 ILE A N 1
ATOM 834 C CA . ILE A 1 99 ? -7.889 4.019 -4.673 1.00 94.62 99 ILE A CA 1
ATOM 835 C C . ILE A 1 99 ? -7.776 4.472 -6.126 1.00 94.62 99 ILE A C 1
ATOM 837 O O . ILE A 1 99 ? -7.330 3.723 -6.998 1.00 94.62 99 ILE A O 1
ATOM 841 N N . TYR A 1 100 ? -8.157 5.721 -6.394 1.00 93.94 100 TYR A N 1
ATOM 842 C CA . TYR A 1 100 ? -8.123 6.265 -7.746 1.00 93.94 100 TYR A CA 1
ATOM 843 C C . TYR A 1 100 ? -6.692 6.301 -8.291 1.00 93.94 100 TYR A C 1
ATOM 845 O O . TYR A 1 100 ? -5.796 6.897 -7.692 1.00 93.94 100 TYR A O 1
ATOM 853 N N . LYS A 1 101 ? -6.491 5.725 -9.482 1.00 94.31 101 LYS A N 1
ATOM 854 C CA . LYS A 1 101 ? -5.201 5.734 -10.193 1.00 94.31 101 LYS A CA 1
ATOM 855 C C . LYS A 1 10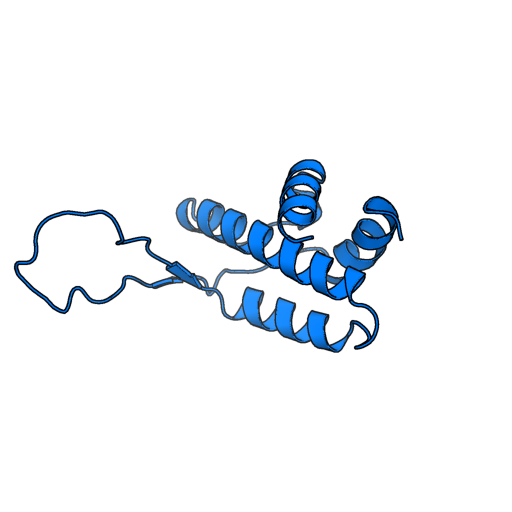1 ? -4.623 7.148 -10.335 1.00 94.31 101 LYS A C 1
ATOM 857 O O . LYS A 1 101 ? -3.422 7.319 -10.165 1.00 94.31 101 LYS A O 1
ATOM 862 N N . THR A 1 102 ? -5.471 8.150 -10.578 1.00 94.56 102 THR A N 1
ATOM 863 C CA . THR A 1 102 ? -5.065 9.560 -10.702 1.00 94.56 102 THR A CA 1
ATOM 864 C C . THR A 1 102 ? -4.432 10.107 -9.423 1.00 94.56 102 THR A C 1
ATOM 866 O O . THR A 1 102 ? -3.485 10.877 -9.499 1.00 94.56 102 THR A O 1
ATOM 869 N N . GLU A 1 103 ? -4.893 9.682 -8.242 1.00 95.50 103 GLU A N 1
ATOM 870 C CA . GLU A 1 103 ? -4.305 10.098 -6.960 1.00 95.50 103 GLU A CA 1
ATOM 871 C C . GLU A 1 103 ? -2.883 9.540 -6.798 1.00 95.50 103 GLU A C 1
ATOM 873 O O . GLU A 1 103 ? -1.975 10.242 -6.352 1.00 95.50 103 GLU A O 1
ATOM 878 N N . ILE A 1 104 ? -2.674 8.288 -7.215 1.00 94.75 104 ILE A N 1
ATOM 879 C CA . ILE A 1 104 ? -1.354 7.648 -7.208 1.00 94.75 104 ILE A CA 1
ATOM 880 C C . ILE A 1 104 ? -0.437 8.303 -8.247 1.00 94.75 104 ILE A C 1
ATOM 882 O O . ILE A 1 104 ? 0.730 8.531 -7.953 1.00 94.75 104 ILE A O 1
ATOM 886 N N . GLU A 1 105 ? -0.951 8.657 -9.425 1.00 95.31 105 GLU A N 1
ATOM 887 C CA . GLU A 1 105 ? -0.197 9.355 -10.473 1.00 95.31 105 GLU A CA 1
ATOM 888 C C . GLU A 1 105 ? 0.265 10.745 -10.033 1.00 95.31 105 GLU A C 1
ATOM 890 O O . GLU A 1 105 ? 1.445 11.076 -10.142 1.00 95.31 105 GLU A O 1
ATOM 895 N N . GLU A 1 106 ? -0.638 11.542 -9.461 1.00 94.88 106 GLU A N 1
ATOM 896 C CA . GLU A 1 106 ? -0.307 12.863 -8.927 1.00 94.88 106 GLU A CA 1
ATOM 897 C C . GLU A 1 106 ? 0.747 12.786 -7.820 1.00 94.88 106 GLU A C 1
ATOM 899 O O . GLU A 1 106 ? 1.627 13.646 -7.744 1.00 94.88 106 GLU A O 1
ATOM 904 N N . GLN A 1 107 ? 0.667 11.775 -6.948 1.00 94.12 107 GLN A N 1
ATOM 905 C CA . GLN A 1 107 ? 1.663 11.578 -5.899 1.00 94.12 107 GLN A CA 1
ATOM 906 C C . GLN A 1 107 ? 2.988 11.051 -6.465 1.00 94.12 107 GLN A C 1
ATOM 908 O O . GLN A 1 107 ? 4.046 11.476 -6.008 1.00 94.12 107 GLN A O 1
ATOM 913 N N . PHE A 1 108 ? 2.947 10.189 -7.484 1.00 91.94 108 PHE A N 1
ATOM 914 C CA . PHE A 1 108 ? 4.135 9.670 -8.159 1.00 91.94 108 PHE A CA 1
ATOM 915 C C . PHE A 1 108 ? 4.930 10.812 -8.793 1.00 91.94 108 PHE A C 1
ATOM 917 O O . PHE A 1 108 ? 6.115 10.960 -8.517 1.00 91.94 108 PHE A O 1
ATOM 924 N N . LEU A 1 109 ? 4.260 11.690 -9.546 1.00 91.25 109 LEU A N 1
ATOM 925 C CA . LEU A 1 109 ? 4.877 12.858 -10.183 1.00 91.25 109 LEU A CA 1
ATOM 926 C C . LEU A 1 109 ? 5.461 13.872 -9.186 1.00 91.25 109 LEU A C 1
ATOM 928 O O . LEU A 1 109 ? 6.341 14.636 -9.559 1.00 91.25 109 LEU A O 1
ATOM 932 N N . LYS A 1 110 ? 4.979 13.903 -7.936 1.00 91.62 110 LYS A N 1
ATOM 933 C CA . LYS A 1 110 ? 5.562 14.733 -6.863 1.00 91.62 110 LYS A CA 1
ATOM 934 C C . LYS A 1 110 ? 6.813 14.120 -6.236 1.00 91.62 110 LYS A C 1
ATOM 936 O O . LYS A 1 110 ? 7.571 14.848 -5.601 1.00 91.62 110 LYS A O 1
ATOM 941 N N . ASN A 1 111 ? 6.963 12.800 -6.328 1.00 86.12 111 ASN A N 1
ATOM 942 C CA . ASN A 1 111 ? 8.075 12.057 -5.742 1.00 86.12 111 ASN A CA 1
ATOM 943 C C . ASN A 1 111 ? 9.244 11.856 -6.729 1.00 86.12 111 ASN A C 1
ATOM 945 O O . ASN A 1 111 ? 10.341 11.534 -6.274 1.00 86.12 111 ASN A O 1
ATOM 949 N N . VAL A 1 112 ? 9.000 12.007 -8.040 1.00 82.00 112 VAL A N 1
ATOM 950 C CA . VAL A 1 112 ? 10.021 12.086 -9.109 1.00 82.00 112 VAL A CA 1
ATOM 951 C C . VAL A 1 112 ? 10.788 13.402 -9.010 1.00 82.00 112 VAL A C 1
ATOM 953 O O . VAL A 1 112 ? 12.033 13.353 -9.119 1.00 82.00 112 VAL A O 1
#

Radius of gyration: 16.12 Å; chains: 1; bounding box: 33×37×48 Å

Sequence (112 aa):
MTFEEIYSKILPLWGDKIDFSDGYIIQPERKYKNLKKVTDSKDYFYSKNLSNQWNALEEQIAEDDAEGRLMLWTMFQVFQQHARKKFEQNVLTFLPGEIYKTEIEEQFLKNV

Organism: NCBI:txid2745197

Secondary structure (DSSP, 8-state):
--HHHHHHHHGGGG-S-EE-TT-EEEPPP---TT---------EEE-HHHHHHHHHHHTTS-TT-HHHHHHHHHHHHHHHHHHHHHHHTT--EE-GGGS-HHHHHHHHHHH-